Protein AF-A0A174AGR8-F1 (afdb_monomer_lite)

Structure (mmCIF, N/CA/C/O backbone):
data_AF-A0A174AGR8-F1
#
_entry.id   AF-A0A174AGR8-F1
#
loop_
_atom_site.group_PDB
_atom_site.id
_atom_site.type_symbol
_atom_site.label_atom_id
_atom_site.label_alt_id
_atom_site.label_comp_id
_atom_site.label_asym_id
_atom_site.label_entity_id
_atom_site.label_seq_id
_atom_site.pdbx_PDB_ins_code
_atom_site.Cartn_x
_atom_site.Cartn_y
_atom_site.Cartn_z
_atom_site.occupancy
_atom_site.B_iso_or_equiv
_atom_site.auth_seq_id
_atom_site.auth_comp_id
_atom_site.auth_asym_id
_atom_site.auth_atom_id
_atom_site.pdbx_PDB_model_num
ATOM 1 N N . MET A 1 1 ? 6.897 -11.135 3.234 1.00 59.28 1 MET A N 1
ATOM 2 C CA . MET A 1 1 ? 6.813 -9.970 4.149 1.00 59.28 1 MET A CA 1
ATOM 3 C C . MET A 1 1 ? 5.785 -9.005 3.576 1.00 59.28 1 MET A C 1
ATOM 5 O O . MET A 1 1 ? 5.810 -8.795 2.369 1.00 59.28 1 MET A O 1
ATOM 9 N N . TYR A 1 2 ? 4.864 -8.486 4.386 1.00 64.94 2 TYR A N 1
ATOM 10 C CA . TYR A 1 2 ? 3.741 -7.661 3.919 1.00 64.94 2 TYR A CA 1
ATOM 11 C C . TYR A 1 2 ? 3.715 -6.342 4.681 1.00 64.94 2 TYR A C 1
ATOM 13 O O . TYR A 1 2 ? 4.078 -6.319 5.857 1.00 64.94 2 TYR A O 1
ATOM 21 N N . PHE A 1 3 ? 3.256 -5.277 4.029 1.00 76.94 3 PHE A N 1
ATOM 22 C CA . 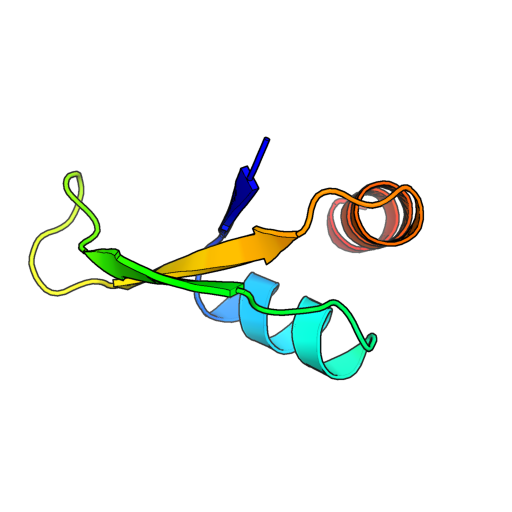PHE A 1 3 ? 3.089 -3.979 4.671 1.00 76.94 3 PHE A CA 1
ATOM 23 C C . PHE A 1 3 ? 1.619 -3.602 4.804 1.00 76.94 3 PHE A C 1
ATOM 25 O O . PHE A 1 3 ? 0.800 -3.956 3.957 1.00 76.94 3 PHE A O 1
ATOM 32 N N . ILE A 1 4 ? 1.308 -2.903 5.894 1.00 80.75 4 ILE A N 1
ATOM 33 C CA . ILE A 1 4 ? -0.046 -2.613 6.350 1.00 80.75 4 ILE A CA 1
ATOM 34 C C . ILE A 1 4 ? -0.256 -1.099 6.350 1.00 80.75 4 ILE A C 1
ATOM 36 O O . ILE A 1 4 ? 0.463 -0.384 7.047 1.00 80.75 4 ILE A O 1
ATOM 40 N N . TYR A 1 5 ? -1.273 -0.621 5.629 1.00 86.06 5 TYR A N 1
ATOM 41 C CA . TYR A 1 5 ? -1.544 0.811 5.474 1.00 86.06 5 TYR A CA 1
ATOM 42 C C . TYR A 1 5 ? -3.006 1.192 5.720 1.00 86.06 5 TYR A C 1
ATOM 44 O O . TYR A 1 5 ? -3.925 0.374 5.623 1.00 86.06 5 TYR A O 1
ATOM 52 N N . SER A 1 6 ? -3.217 2.473 6.034 1.00 86.62 6 SER A N 1
ATOM 53 C CA . SER A 1 6 ? -4.544 3.085 6.128 1.00 86.62 6 SER A CA 1
ATOM 54 C C . SER A 1 6 ? -5.183 3.240 4.743 1.00 86.62 6 SER A C 1
ATOM 56 O O . SER A 1 6 ? -4.493 3.256 3.724 1.00 86.62 6 SER A O 1
ATOM 58 N N . ARG A 1 7 ? -6.509 3.427 4.699 1.00 90.12 7 ARG A N 1
ATOM 59 C CA . ARG A 1 7 ? -7.269 3.587 3.445 1.00 90.12 7 ARG A CA 1
ATOM 60 C C . ARG A 1 7 ? -6.734 4.699 2.538 1.00 90.12 7 ARG A C 1
ATOM 62 O O . ARG A 1 7 ? -6.685 4.527 1.326 1.00 90.12 7 ARG A O 1
ATOM 69 N N . ARG A 1 8 ? -6.325 5.835 3.117 1.00 91.19 8 ARG A N 1
ATOM 70 C CA . ARG A 1 8 ? -5.813 6.985 2.352 1.00 91.19 8 ARG A CA 1
ATOM 71 C C . ARG A 1 8 ? -4.540 6.618 1.591 1.00 91.19 8 ARG A C 1
ATOM 73 O O . ARG A 1 8 ? -4.473 6.848 0.390 1.00 91.19 8 ARG A O 1
ATOM 80 N N . ILE A 1 9 ? -3.571 6.020 2.281 1.00 91.69 9 ILE A N 1
ATOM 81 C CA . ILE A 1 9 ? -2.298 5.599 1.683 1.00 91.69 9 ILE A CA 1
ATOM 82 C C . ILE A 1 9 ? -2.530 4.460 0.688 1.00 91.69 9 ILE A C 1
ATOM 84 O O . ILE A 1 9 ? -2.007 4.497 -0.419 1.00 91.69 9 ILE A O 1
ATOM 88 N N . ALA A 1 10 ? -3.387 3.498 1.034 1.00 92.69 10 ALA A N 1
ATOM 89 C CA . ALA A 1 10 ? -3.728 2.386 0.155 1.00 92.69 10 ALA A CA 1
ATOM 90 C C . ALA A 1 10 ? -4.301 2.850 -1.194 1.00 92.69 10 ALA A C 1
ATOM 92 O O . ALA A 1 10 ? -3.884 2.355 -2.236 1.00 92.69 10 ALA A O 1
ATOM 93 N N . ASN A 1 11 ? -5.199 3.841 -1.190 1.00 93.75 11 ASN A N 1
ATOM 94 C CA . ASN A 1 11 ? -5.755 4.402 -2.423 1.00 93.75 11 ASN A CA 1
ATOM 95 C C . ASN A 1 11 ? -4.676 5.027 -3.320 1.00 93.75 11 ASN A C 1
ATOM 97 O O . ASN A 1 11 ? -4.748 4.890 -4.539 1.00 93.75 11 ASN A O 1
ATOM 101 N N . ILE A 1 12 ? -3.686 5.709 -2.735 1.00 94.62 12 ILE A N 1
ATOM 102 C CA . ILE A 1 12 ? -2.566 6.292 -3.489 1.00 94.62 12 ILE A CA 1
ATOM 103 C C . ILE A 1 12 ? -1.709 5.171 -4.082 1.00 94.62 12 ILE A C 1
ATOM 105 O O . ILE A 1 12 ? -1.464 5.159 -5.283 1.00 94.62 12 ILE A O 1
ATOM 109 N N . LEU A 1 13 ? -1.332 4.181 -3.272 1.00 94.25 13 LEU A N 1
ATOM 110 C CA . LEU A 1 13 ? -0.501 3.059 -3.709 1.00 94.25 13 LEU A CA 1
ATOM 111 C C . LEU A 1 13 ? -1.145 2.253 -4.844 1.00 94.25 13 LEU A C 1
ATOM 113 O O . LEU A 1 13 ? -0.447 1.889 -5.789 1.00 94.25 13 LEU A O 1
ATOM 117 N N . VAL A 1 14 ? -2.461 2.021 -4.789 1.00 93.75 14 VAL A N 1
ATOM 118 C CA . VAL A 1 14 ? -3.214 1.369 -5.875 1.00 93.75 14 VAL A CA 1
ATOM 119 C C . VAL A 1 14 ? -3.184 2.215 -7.147 1.00 93.75 14 VAL A C 1
ATOM 121 O O . VAL A 1 14 ? -2.931 1.680 -8.222 1.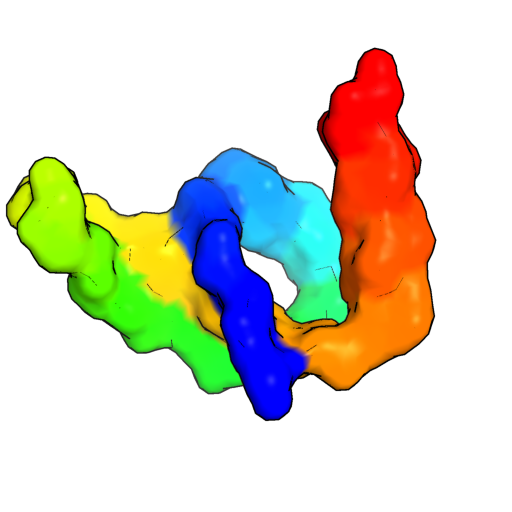00 93.75 14 VAL A O 1
ATOM 124 N N . ARG A 1 15 ? -3.371 3.539 -7.044 1.00 95.06 15 ARG A N 1
ATOM 125 C CA . ARG A 1 15 ? -3.263 4.454 -8.199 1.00 95.06 15 ARG A CA 1
ATOM 126 C C . ARG A 1 15 ? -1.863 4.471 -8.810 1.00 95.06 15 ARG A C 1
ATOM 128 O O . ARG A 1 15 ? -1.735 4.656 -10.011 1.00 95.06 15 ARG A O 1
ATOM 135 N N . MET A 1 16 ? -0.834 4.245 -7.998 1.00 94.62 16 MET A N 1
ATOM 136 C CA . MET A 1 16 ? 0.552 4.106 -8.452 1.00 94.62 16 MET A CA 1
ATOM 137 C C . MET A 1 16 ? 0.858 2.712 -9.025 1.00 94.62 16 MET A C 1
ATOM 139 O O . MET A 1 16 ? 1.987 2.463 -9.434 1.00 94.62 16 MET A O 1
ATOM 143 N N . GLY A 1 17 ? -0.105 1.785 -9.052 1.00 95.00 17 GLY A N 1
ATOM 144 C CA . GLY A 1 17 ? 0.070 0.441 -9.608 1.00 95.00 17 GLY A CA 1
ATOM 145 C C . GLY A 1 17 ? 0.718 -0.567 -8.655 1.00 95.00 17 GLY A C 1
ATOM 146 O O . GLY A 1 17 ? 1.314 -1.538 -9.111 1.00 95.00 17 GLY A O 1
ATOM 147 N N . ASN A 1 18 ? 0.655 -0.349 -7.337 1.00 95.12 18 ASN A N 1
ATOM 148 C CA . ASN A 1 18 ? 1.111 -1.348 -6.366 1.00 95.12 18 ASN A CA 1
ATOM 149 C C . ASN A 1 18 ? 0.078 -2.463 -6.168 1.00 95.12 18 ASN A C 1
ATOM 151 O O . ASN A 1 18 ? -1.125 -2.215 -6.088 1.00 95.12 18 ASN A O 1
ATOM 155 N N . GLU A 1 19 ? 0.571 -3.691 -6.012 1.00 92.62 19 GLU A N 1
ATOM 156 C CA . GLU A 1 19 ? -0.253 -4.891 -5.856 1.00 92.62 19 GLU A CA 1
ATOM 157 C C . GLU A 1 19 ? -0.829 -4.995 -4.430 1.00 92.62 19 GLU A C 1
ATOM 159 O O . GLU A 1 19 ? -0.112 -5.272 -3.457 1.00 92.62 19 GLU A O 1
ATOM 164 N N . LEU A 1 20 ? -2.143 -4.771 -4.313 1.00 93.38 20 LEU A N 1
ATOM 165 C CA . LEU A 1 20 ? -2.915 -5.009 -3.095 1.00 93.38 20 LEU A CA 1
ATOM 166 C C . LEU A 1 20 ? -3.192 -6.513 -2.956 1.00 93.38 20 LEU A C 1
ATOM 168 O O . LEU A 1 20 ? -3.920 -7.090 -3.755 1.00 93.38 20 LEU A O 1
ATOM 172 N N . ILE A 1 21 ? -2.650 -7.132 -1.910 1.00 93.75 21 ILE A N 1
ATOM 173 C CA . ILE A 1 21 ? -2.843 -8.558 -1.604 1.00 93.75 21 ILE A CA 1
ATOM 174 C C . ILE A 1 21 ? -4.182 -8.792 -0.893 1.00 93.75 21 ILE A C 1
ATOM 176 O O . ILE A 1 21 ? -4.778 -9.858 -1.013 1.00 93.75 21 ILE A O 1
ATOM 180 N N . GLY A 1 22 ? -4.663 -7.813 -0.126 1.00 92.62 22 GLY A N 1
ATOM 181 C CA . GLY A 1 22 ? -5.969 -7.906 0.519 1.00 92.62 22 GLY A CA 1
ATOM 182 C C . GLY A 1 22 ? -6.150 -6.934 1.672 1.00 92.62 22 GLY A C 1
ATOM 183 O O . GLY A 1 22 ? -5.408 -5.964 1.827 1.00 92.62 22 GLY A O 1
ATOM 184 N N . THR A 1 23 ? -7.143 -7.214 2.509 1.00 94.06 23 THR A N 1
ATOM 185 C CA . THR A 1 23 ? -7.495 -6.400 3.677 1.00 94.06 23 THR A CA 1
ATOM 186 C C . THR A 1 23 ? -7.511 -7.235 4.949 1.00 94.06 23 THR A C 1
ATOM 188 O O . THR A 1 23 ? -7.808 -8.427 4.916 1.00 94.06 23 THR A O 1
ATOM 191 N N . ARG A 1 24 ? -7.223 -6.608 6.092 1.00 90.12 24 ARG A N 1
ATOM 192 C CA . ARG A 1 24 ? -7.324 -7.229 7.421 1.00 90.12 24 ARG A CA 1
ATOM 193 C C . ARG A 1 24 ? -8.099 -6.327 8.385 1.00 90.12 24 ARG A C 1
ATOM 195 O O . ARG A 1 24 ? -8.111 -5.109 8.189 1.00 90.12 24 ARG A O 1
ATOM 202 N N . PRO A 1 25 ? -8.743 -6.884 9.424 1.00 89.75 25 PRO A N 1
ATOM 203 C CA . PRO A 1 25 ? -9.325 -6.073 10.485 1.00 89.75 25 PRO A CA 1
ATOM 204 C C . PRO A 1 25 ? -8.231 -5.301 11.234 1.00 89.75 25 PRO A C 1
ATOM 206 O O . PRO A 1 25 ? -7.127 -5.800 11.457 1.00 89.75 25 PRO A O 1
ATOM 209 N N . ASN A 1 26 ? -8.534 -4.066 11.625 1.00 88.25 26 ASN A N 1
ATOM 210 C CA . ASN A 1 26 ? -7.652 -3.262 12.455 1.00 88.25 26 ASN A CA 1
ATOM 211 C C . ASN A 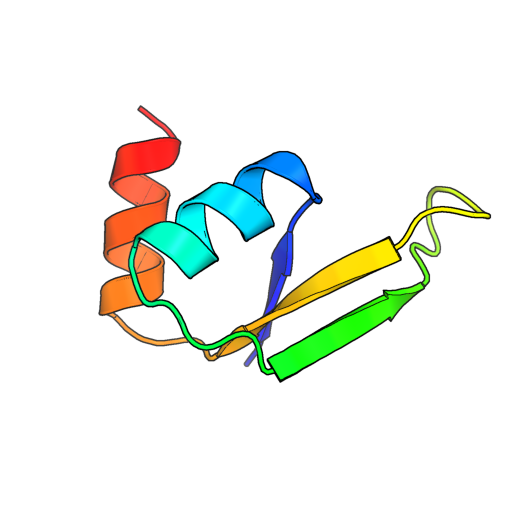1 26 ? -7.871 -3.610 13.933 1.00 88.25 26 ASN A C 1
ATOM 213 O O . ASN A 1 26 ? -8.812 -3.133 14.563 1.00 88.25 26 ASN A O 1
ATOM 217 N N . TYR A 1 27 ? -6.963 -4.395 14.509 1.00 85.44 27 TYR A N 1
ATOM 218 C CA . TYR A 1 27 ? -7.051 -4.804 15.915 1.00 85.44 27 TYR A CA 1
ATOM 219 C C . TYR A 1 27 ? -6.877 -3.653 16.918 1.00 85.44 27 TYR A C 1
ATOM 221 O O . TYR A 1 27 ? -7.288 -3.787 18.064 1.00 85.44 27 TYR A O 1
ATOM 229 N N . LYS A 1 28 ? -6.305 -2.512 16.504 1.00 85.25 28 LYS A N 1
ATOM 230 C CA . LYS A 1 28 ? -6.186 -1.317 17.359 1.00 85.25 28 LYS A CA 1
ATOM 231 C C . LYS A 1 28 ? -7.434 -0.437 17.328 1.00 85.25 28 LYS A C 1
ATOM 233 O O . LYS A 1 28 ? -7.647 0.344 18.247 1.00 85.25 28 LYS A O 1
ATOM 238 N N . LYS A 1 29 ? -8.236 -0.518 16.263 1.00 85.75 29 LYS A N 1
ATOM 239 C CA . LYS A 1 29 ? -9.439 0.300 16.085 1.00 85.75 29 LYS A CA 1
ATOM 240 C C . LYS A 1 29 ? -10.547 -0.555 15.483 1.00 85.75 29 LYS A C 1
ATOM 242 O O . LYS A 1 29 ? -10.616 -0.724 14.265 1.00 85.75 29 LYS A O 1
ATOM 247 N N . GLN A 1 30 ? -11.397 -1.101 16.350 1.00 84.81 30 GLN A N 1
ATOM 248 C CA . GLN A 1 30 ? -12.514 -1.950 15.939 1.00 84.81 30 GLN A CA 1
ATOM 249 C C . GLN A 1 30 ? -13.407 -1.234 14.913 1.00 84.81 30 GLN A C 1
ATOM 251 O O . GLN A 1 30 ? -13.604 -0.021 14.981 1.00 84.81 30 GLN A O 1
ATOM 256 N N . GLY A 1 31 ? -13.892 -1.985 13.921 1.00 83.88 31 GLY A N 1
ATOM 257 C CA . GLY A 1 31 ? -14.675 -1.453 12.798 1.00 83.88 31 GLY A CA 1
ATOM 258 C C . GLY A 1 31 ? -13.848 -0.850 11.655 1.00 83.88 31 GLY A C 1
ATOM 259 O O . GLY A 1 31 ? -14.409 -0.519 10.614 1.00 83.88 31 GLY A O 1
ATOM 260 N N . PHE A 1 32 ? -12.522 -0.740 11.794 1.00 85.00 32 PHE A N 1
ATOM 261 C CA . PHE A 1 32 ? -11.647 -0.274 10.717 1.00 85.00 32 PHE A CA 1
ATOM 262 C C . PHE A 1 32 ? -10.934 -1.439 10.034 1.00 85.00 32 PHE A C 1
ATOM 264 O O . PHE A 1 32 ? -10.632 -2.463 10.646 1.00 85.00 32 PHE A O 1
ATOM 271 N N . GLN A 1 33 ? -10.627 -1.252 8.754 1.00 89.69 33 GLN A N 1
ATOM 272 C CA . GLN A 1 33 ? -9.840 -2.184 7.954 1.00 89.69 33 GLN A CA 1
ATOM 273 C C . GLN A 1 33 ? -8.496 -1.560 7.585 1.00 89.69 33 GLN A C 1
ATOM 275 O O . GLN A 1 33 ? -8.368 -0.344 7.418 1.00 89.69 33 GLN A O 1
ATOM 280 N N . ILE A 1 34 ? -7.496 -2.419 7.465 1.00 91.00 34 ILE A N 1
ATOM 281 C CA . ILE A 1 34 ? -6.154 -2.100 6.996 1.00 91.00 34 ILE A CA 1
ATOM 282 C C . ILE A 1 34 ? -5.882 -2.834 5.683 1.00 91.00 34 ILE A C 1
ATOM 284 O O . ILE A 1 34 ? -6.398 -3.928 5.453 1.00 91.00 34 ILE A O 1
ATOM 288 N N . PHE A 1 35 ? -5.064 -2.230 4.829 1.00 93.81 35 PHE A N 1
ATOM 289 C CA . PHE A 1 35 ? -4.784 -2.705 3.476 1.00 93.81 35 PHE A CA 1
ATOM 290 C C . PHE A 1 35 ? -3.377 -3.290 3.410 1.00 93.81 35 PHE A C 1
ATOM 292 O O . PHE A 1 35 ? -2.434 -2.688 3.925 1.00 93.81 35 PHE A O 1
ATOM 299 N N . VAL A 1 36 ? -3.250 -4.466 2.801 1.00 93.38 36 VAL A N 1
ATOM 300 C CA . VAL A 1 36 ? -2.032 -5.275 2.782 1.00 93.38 36 VAL A CA 1
ATOM 301 C C . VAL A 1 36 ? -1.460 -5.307 1.372 1.00 93.38 36 VAL A C 1
ATOM 303 O O . VAL A 1 36 ? -2.133 -5.765 0.454 1.00 93.38 36 VAL A O 1
ATOM 306 N N . PHE A 1 37 ? -0.213 -4.874 1.206 1.00 94.38 37 PHE A N 1
ATOM 307 C CA . PHE A 1 37 ? 0.467 -4.839 -0.094 1.00 94.38 37 PHE A CA 1
ATOM 308 C C . PHE A 1 37 ? 1.636 -5.818 -0.163 1.00 94.38 37 PHE A C 1
ATOM 310 O O . PHE A 1 37 ? 2.260 -6.152 0.856 1.00 94.38 37 PHE A O 1
ATOM 317 N N . LYS A 1 38 ? 1.952 -6.256 -1.385 1.00 91.50 38 LYS A N 1
ATOM 318 C CA . LYS A 1 38 ? 3.140 -7.065 -1.665 1.00 91.50 38 LYS A CA 1
ATOM 319 C C . LYS A 1 38 ? 4.395 -6.230 -1.488 1.00 91.50 38 LYS A C 1
ATOM 321 O O . LYS A 1 38 ? 4.539 -5.184 -2.115 1.00 91.50 38 LYS A O 1
ATOM 326 N N . LYS A 1 39 ? 5.332 -6.711 -0.667 1.00 91.88 39 LYS A N 1
ATOM 327 C CA . LYS A 1 39 ? 6.653 -6.089 -0.561 1.00 91.88 39 LYS A CA 1
ATOM 328 C C . LYS A 1 39 ? 7.380 -6.211 -1.902 1.00 91.88 39 LYS A C 1
ATOM 330 O O . LYS A 1 39 ? 7.673 -7.318 -2.340 1.00 91.88 39 LYS A O 1
ATOM 335 N N . THR A 1 40 ? 7.660 -5.066 -2.509 1.00 93.12 40 THR A N 1
ATOM 336 C CA . THR A 1 40 ? 8.447 -4.900 -3.736 1.00 93.12 40 THR A CA 1
ATOM 337 C C . THR A 1 40 ? 9.330 -3.662 -3.582 1.00 93.12 40 THR A C 1
ATOM 339 O O . THR A 1 40 ? 9.015 -2.789 -2.769 1.00 93.12 40 THR A O 1
ATOM 342 N N . ASP A 1 41 ? 10.412 -3.561 -4.352 1.00 93.69 41 ASP A N 1
ATOM 343 C CA . ASP A 1 41 ? 11.285 -2.376 -4.312 1.00 93.69 41 ASP A CA 1
ATOM 344 C C . ASP A 1 41 ? 10.545 -1.118 -4.775 1.00 93.69 41 ASP A C 1
ATOM 346 O O . ASP A 1 41 ? 10.691 -0.048 -4.185 1.00 93.69 41 ASP A O 1
ATOM 350 N N . LYS A 1 42 ? 9.644 -1.275 -5.752 1.00 93.88 42 LYS A N 1
ATOM 351 C CA . LYS A 1 42 ? 8.723 -0.224 -6.188 1.00 93.88 42 LYS A CA 1
ATOM 352 C C . LYS A 1 42 ? 7.854 0.286 -5.039 1.00 93.88 42 LYS A C 1
ATOM 354 O O . LYS A 1 42 ? 7.773 1.491 -4.839 1.00 93.88 42 LYS A O 1
ATOM 359 N N . LEU A 1 43 ? 7.245 -0.615 -4.261 1.00 93.00 43 LEU A N 1
ATOM 360 C CA . LEU A 1 43 ? 6.430 -0.221 -3.109 1.00 93.00 43 LEU A CA 1
ATOM 361 C C . LEU A 1 43 ? 7.253 0.612 -2.121 1.00 93.00 43 LEU A C 1
ATOM 363 O O . LEU A 1 43 ? 6.768 1.624 -1.630 1.00 93.00 43 LEU A O 1
ATOM 367 N N . ILE A 1 44 ? 8.488 0.193 -1.833 1.00 91.75 44 ILE A N 1
ATOM 368 C CA . ILE A 1 44 ? 9.378 0.915 -0.916 1.00 91.75 44 ILE A CA 1
ATOM 369 C C . ILE A 1 44 ?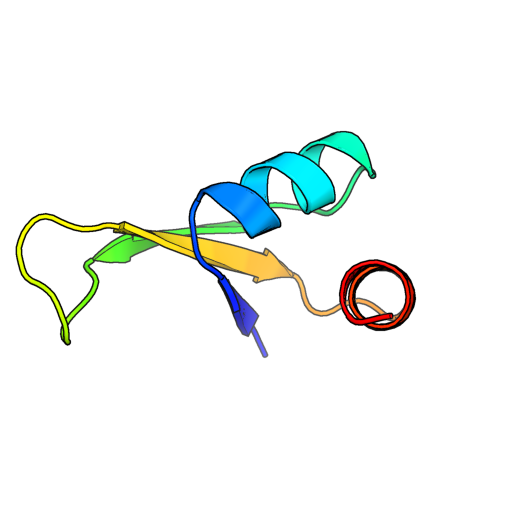 9.683 2.317 -1.460 1.00 91.75 44 ILE A C 1
ATOM 371 O O . ILE A 1 44 ? 9.558 3.286 -0.717 1.00 91.75 44 ILE A O 1
ATOM 375 N N . SER A 1 45 ? 10.011 2.430 -2.749 1.00 93.62 45 SER A N 1
ATOM 376 C CA . SER A 1 45 ? 10.278 3.713 -3.407 1.00 93.62 45 SER A CA 1
ATOM 377 C C . SER A 1 45 ? 9.062 4.645 -3.389 1.00 93.62 45 SER A C 1
ATOM 379 O O . SER A 1 45 ? 9.178 5.798 -2.976 1.00 93.62 45 SER A O 1
ATOM 381 N N . ASP A 1 46 ? 7.881 4.140 -3.748 1.00 93.06 46 ASP A N 1
AT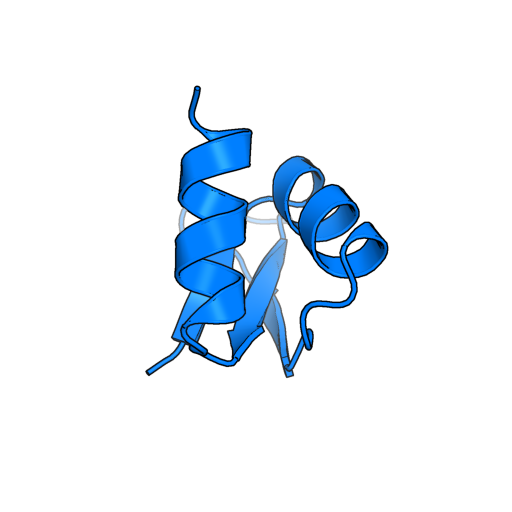OM 382 C CA . ASP A 1 46 ? 6.639 4.916 -3.757 1.00 93.06 46 ASP A CA 1
ATOM 383 C C . ASP A 1 46 ? 6.276 5.432 -2.359 1.00 93.06 46 ASP A C 1
ATOM 385 O O . ASP A 1 46 ? 5.796 6.553 -2.199 1.00 93.06 46 ASP A O 1
ATOM 389 N N . LEU A 1 47 ? 6.529 4.632 -1.321 1.00 90.75 47 LEU A N 1
ATOM 390 C CA . LEU A 1 47 ? 6.307 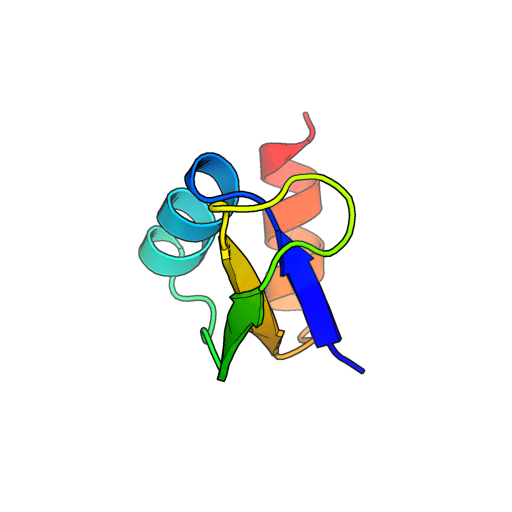5.044 0.063 1.00 90.75 47 LEU A CA 1
ATOM 391 C C . LEU A 1 47 ? 7.230 6.183 0.485 1.00 90.75 47 LEU A C 1
ATOM 393 O O . LEU A 1 47 ? 6.770 7.074 1.196 1.00 90.75 47 LEU A O 1
ATOM 397 N N . THR A 1 48 ? 8.492 6.175 0.046 1.00 90.19 48 THR A N 1
ATOM 398 C CA . THR A 1 48 ? 9.417 7.288 0.291 1.00 90.19 48 THR A CA 1
ATOM 399 C C . THR A 1 48 ? 8.868 8.584 -0.302 1.00 90.19 48 THR A C 1
ATOM 401 O O . THR A 1 48 ? 8.867 9.596 0.392 1.00 90.19 48 THR A O 1
ATOM 404 N N . ILE A 1 49 ? 8.318 8.535 -1.520 1.00 90.12 49 ILE A N 1
ATOM 405 C CA . ILE A 1 49 ? 7.705 9.696 -2.190 1.00 90.12 49 ILE A CA 1
ATOM 406 C C . ILE A 1 49 ? 6.478 10.200 -1.419 1.00 90.12 49 ILE A C 1
ATOM 408 O O . ILE A 1 49 ? 6.312 11.399 -1.245 1.00 90.12 49 ILE A O 1
ATOM 412 N N . ILE A 1 50 ? 5.616 9.299 -0.937 1.00 87.81 50 ILE A N 1
ATOM 413 C CA . ILE A 1 50 ? 4.392 9.670 -0.201 1.00 87.81 50 ILE A CA 1
ATOM 414 C C . ILE A 1 50 ? 4.703 10.255 1.188 1.00 87.81 50 ILE A C 1
ATOM 416 O O . ILE A 1 50 ? 3.886 10.992 1.738 1.00 87.81 50 ILE A O 1
ATOM 420 N N . SER A 1 51 ? 5.833 9.871 1.789 1.00 79.19 51 SER A N 1
ATOM 421 C CA . SER A 1 51 ? 6.236 10.314 3.131 1.00 79.19 51 SER A CA 1
ATOM 422 C C . SER A 1 51 ? 6.954 11.666 3.180 1.00 79.19 51 SER A C 1
ATOM 424 O O . SER A 1 51 ? 7.173 12.166 4.284 1.00 79.19 51 SER A O 1
ATOM 426 N N . GLN A 1 52 ? 7.334 12.215 2.022 1.00 60.81 52 GLN A N 1
ATOM 427 C CA . GLN A 1 52 ? 7.903 13.561 1.879 1.00 60.81 52 GLN A CA 1
ATOM 428 C C . GLN A 1 52 ? 6.800 14.620 1.833 1.00 60.81 52 GLN A C 1
ATOM 430 O O . GLN A 1 52 ? 7.038 15.707 2.402 1.00 60.81 52 GLN A O 1
#

Sequence (52 aa):
MYFIYSRRIANILVRMGNELIGTRPNYKKQGFQIFVFKKTDKLISDLTIISQ

pLDDT: mean 88.8, std 7.93, range [59.28, 95.12]

Radius of gyration: 10.88 Å; chains: 1; bounding box: 26×24×27 Å

Foldseek 3Di:
DKDKAAPVVVVVCVVVVFAWPAWDADPVDGPGIITITDDDPSSVVVVVVVVD

Secondary structure (DSSP, 8-state):
-EEEE-HHHHHHHHHTT--EEEEEE-TTSTT-EEEEEE--HHHHHHHHHHH-

Organism: NCBI:txid84024